Protein AF-A0AAN0JKE8-F1 (afdb_monomer)

Radius of gyration: 19.59 Å; Cα contacts (8 Å, |Δi|>4): 137; chains: 1; bounding box: 49×38×56 Å

Foldseek 3Di:
DDLVVLLVVLVVLLVVLLVQLLVLCVVPPDDLVVLLVLLCVVPVVCNVQSVPDPDRSSVSVSLSVPAASVRNVSSVSSCVVVVSVSSVVSVVVSVVSSVVSLVVCCVVQVLVDDPPPPPPDDDPVADEDEDEAQDDDDPNSVVNVVVSCVVRRVHHYHYHYDPPDD

Secondary structure (DSSP, 8-state):
--HHHHHHHHHHHHHHHHHHHHHHHHHSPPPHHHHHHHHHHH-GGGHHHHHT--SHHHHHHHHHHH--SS--HHHHHHHHHTT-HHHHHHHHHHHHHHHHHHHHHHHHTTTT------S-SS--S--EEEEEESS---HHHHHHHHHHHHHHHSSEEEEEE-----

Mean predicted aligned error: 8.76 Å

pLDDT: mean 85.1, std 14.51, range [35.19, 98.44]

Organism: Amphimedon queenslandica (NCBI:txid400682)

Solvent-accessible surface area (backbone atoms only — not comparable to full-atom values): 9942 Å² total; per-residue (Å²): 129,56,72,69,55,50,56,51,50,51,50,54,43,48,53,51,29,53,56,51,33,53,53,44,43,66,75,65,63,73,59,62,69,58,56,51,51,52,48,37,73,78,42,61,84,49,46,70,67,54,70,73,41,90,49,62,67,55,45,50,51,53,49,58,69,72,40,50,97,87,43,48,63,72,56,49,53,53,34,60,78,68,65,37,64,75,26,52,59,40,52,53,52,42,52,51,57,47,51,54,46,52,51,52,50,35,60,79,63,48,42,78,62,74,78,79,71,72,93,71,76,78,84,78,91,71,62,74,46,76,48,74,36,85,60,81,70,53,76,67,55,44,50,51,50,51,55,50,48,55,73,63,43,84,48,52,78,43,83,46,59,57,78,82,74,129

Sequence (166 aa):
MSISQEFSSIRASFGRMQYKVHKAILKKPPVIEDIKLLIISCNSNVKAKLAECNDISSVVHVIEGECSLTDIELLETVVEEFEVTEAERYIEQYKKELEESCHSLSVDLCLKEKFDAVNTSPSVKCETVSYIFDWRPDEKELKDIADILAKTSGKLVEIQFINTGN

Structure (mmCIF, N/CA/C/O backbone):
data_AF-A0AAN0JKE8-F1
#
_entry.id   AF-A0AAN0JKE8-F1
#
loop_
_atom_site.group_PDB
_atom_site.id
_atom_site.type_symbol
_atom_site.label_atom_id
_atom_site.label_alt_id
_atom_site.label_comp_id
_atom_site.label_asym_id
_atom_site.label_entity_id
_atom_site.label_seq_id
_atom_site.pdbx_PDB_ins_code
_atom_site.Cartn_x
_atom_site.Cartn_y
_atom_site.Cartn_z
_atom_site.occupancy
_atom_site.B_iso_or_equiv
_atom_site.auth_seq_id
_atom_site.auth_comp_id
_atom_site.auth_asym_id
_atom_site.auth_atom_id
_atom_site.pdbx_PDB_model_num
ATOM 1 N N . MET A 1 1 ? -9.572 -8.668 20.792 1.00 59.81 1 MET A N 1
ATOM 2 C CA . MET A 1 1 ? -8.124 -8.497 20.525 1.00 59.81 1 MET A CA 1
ATOM 3 C C . MET A 1 1 ? -7.753 -7.115 21.055 1.00 59.81 1 MET A C 1
ATOM 5 O O . MET A 1 1 ? -8.678 -6.338 21.235 1.00 59.81 1 MET A O 1
ATOM 9 N N . SER A 1 2 ? -6.506 -6.783 21.409 1.00 80.06 2 SER A N 1
ATOM 10 C CA . SER A 1 2 ? -6.234 -5.364 21.722 1.00 80.06 2 SER A CA 1
ATOM 11 C C . SER A 1 2 ? -6.254 -4.538 20.431 1.00 80.06 2 SER A C 1
ATOM 13 O O . SER A 1 2 ? -5.880 -5.045 19.373 1.00 80.06 2 SER A O 1
ATOM 15 N N . ILE A 1 3 ? -6.627 -3.259 20.511 1.00 76.00 3 ILE A N 1
ATOM 16 C CA . ILE A 1 3 ? -6.598 -2.344 19.358 1.00 76.00 3 ILE A CA 1
ATOM 17 C C . ILE A 1 3 ? -5.182 -2.283 18.741 1.00 76.00 3 ILE A C 1
ATOM 19 O O . ILE A 1 3 ? -5.026 -2.329 17.524 1.00 76.00 3 ILE A O 1
ATOM 23 N N . SER A 1 4 ? -4.126 -2.301 19.563 1.00 75.69 4 SER A N 1
ATOM 24 C CA . SER A 1 4 ? -2.728 -2.381 19.098 1.00 75.69 4 SER A CA 1
ATOM 25 C C . SER A 1 4 ? -2.419 -3.653 18.298 1.00 75.69 4 SER A C 1
ATOM 27 O O . SER A 1 4 ? -1.686 -3.616 17.306 1.00 75.69 4 SER A O 1
ATOM 29 N N . GLN A 1 5 ? -2.989 -4.793 18.699 1.00 82.50 5 GLN A N 1
ATOM 30 C CA . GLN A 1 5 ? -2.849 -6.055 17.975 1.00 82.50 5 GLN A CA 1
ATOM 31 C C . GLN A 1 5 ? -3.610 -6.025 16.643 1.00 82.50 5 GLN A C 1
ATOM 33 O O . GLN A 1 5 ? -3.108 -6.576 15.665 1.00 82.50 5 GLN A O 1
ATOM 38 N N . GLU A 1 6 ? -4.766 -5.357 16.573 1.00 83.62 6 GLU A N 1
ATOM 39 C CA . GLU A 1 6 ? -5.489 -5.130 15.313 1.00 83.62 6 GLU A CA 1
ATOM 40 C C . GLU A 1 6 ? -4.659 -4.311 14.326 1.00 83.62 6 GLU A C 1
ATOM 42 O O . GLU A 1 6 ? -4.430 -4.771 13.205 1.00 83.62 6 GLU A O 1
ATOM 47 N N . PHE A 1 7 ? -4.102 -3.175 14.759 1.00 82.56 7 PHE A N 1
ATOM 48 C CA . PHE A 1 7 ? -3.214 -2.357 13.923 1.00 82.56 7 PHE A CA 1
ATOM 49 C C . PHE A 1 7 ? -1.970 -3.123 13.452 1.00 82.56 7 PHE A C 1
ATOM 51 O O . PHE A 1 7 ? -1.584 -3.050 12.282 1.00 82.56 7 PHE A O 1
ATOM 58 N N . SER A 1 8 ? -1.359 -3.913 14.335 1.00 87.31 8 SER A N 1
ATOM 59 C CA . SER A 1 8 ? -0.216 -4.758 13.972 1.00 87.31 8 SER A CA 1
ATOM 60 C C . SER A 1 8 ? -0.595 -5.827 12.941 1.00 87.31 8 SER A C 1
ATOM 62 O O . SER A 1 8 ? 0.156 -6.082 11.996 1.00 87.31 8 SER A O 1
ATOM 64 N N . SER A 1 9 ? -1.772 -6.441 13.098 1.00 90.56 9 SER A N 1
ATOM 65 C CA . SER A 1 9 ? -2.282 -7.472 12.192 1.00 90.56 9 SER A CA 1
ATOM 66 C C . SER A 1 9 ? -2.539 -6.917 10.791 1.00 90.56 9 SER A C 1
ATOM 68 O O . SER A 1 9 ? -2.049 -7.487 9.808 1.00 90.56 9 SER A O 1
ATOM 70 N N . ILE A 1 10 ? -3.232 -5.776 10.689 1.00 91.94 10 ILE A N 1
ATOM 71 C CA . ILE A 1 10 ? -3.536 -5.167 9.390 1.00 91.94 10 ILE A CA 1
ATOM 72 C C . ILE A 1 10 ? -2.268 -4.686 8.683 1.00 91.94 10 ILE A C 1
ATOM 74 O O . ILE A 1 10 ? -2.110 -4.908 7.483 1.00 91.94 10 ILE A O 1
ATOM 78 N N . ARG A 1 11 ? -1.291 -4.147 9.423 1.00 91.12 11 ARG A N 1
ATOM 79 C CA . ARG A 1 11 ? 0.003 -3.752 8.851 1.00 91.12 11 ARG A CA 1
ATOM 80 C C . ARG A 1 11 ? 0.798 -4.938 8.327 1.00 91.12 11 ARG A C 1
ATOM 82 O O . ARG A 1 11 ? 1.383 -4.869 7.246 1.00 91.12 11 ARG A O 1
ATOM 89 N N . ALA A 1 12 ? 0.783 -6.054 9.052 1.00 95.00 12 ALA A N 1
ATOM 90 C CA . ALA A 1 12 ? 1.384 -7.289 8.572 1.00 95.00 12 ALA A CA 1
ATOM 91 C C . ALA A 1 12 ? 0.668 -7.818 7.317 1.00 95.00 12 ALA A C 1
ATOM 93 O O . ALA A 1 12 ? 1.324 -8.365 6.430 1.00 95.00 12 ALA A O 1
ATOM 94 N N . SER A 1 13 ? -0.656 -7.655 7.219 1.00 96.50 13 SER A N 1
ATOM 95 C CA . SER A 1 13 ? -1.412 -7.995 6.010 1.00 96.50 13 SER A CA 1
ATOM 96 C C . SER A 1 13 ? -1.027 -7.122 4.819 1.00 96.50 13 SER A C 1
ATOM 98 O O . SER A 1 13 ? -0.691 -7.654 3.760 1.00 96.50 13 SER A O 1
ATOM 100 N N . PHE A 1 14 ? -0.953 -5.806 5.016 1.00 96.62 14 PHE A N 1
ATOM 101 C CA . PHE A 1 14 ? -0.532 -4.861 3.988 1.00 96.62 14 PHE A CA 1
ATOM 102 C C . PHE A 1 14 ? 0.862 -5.188 3.443 1.00 96.62 14 PHE A C 1
ATOM 104 O O . PHE A 1 14 ? 1.035 -5.356 2.237 1.00 96.62 14 PHE A O 1
ATOM 111 N N . GLY A 1 15 ? 1.840 -5.411 4.328 1.00 97.12 15 GLY A N 1
ATOM 112 C CA . GLY A 1 15 ? 3.188 -5.810 3.915 1.00 97.12 15 GLY A CA 1
ATOM 113 C C . GLY A 1 15 ? 3.220 -7.152 3.170 1.00 97.12 15 GLY A C 1
ATOM 114 O O . GLY A 1 15 ? 3.963 -7.311 2.199 1.00 97.12 15 GLY A O 1
ATOM 115 N N . ARG A 1 16 ? 2.382 -8.126 3.566 1.00 98.12 16 ARG A N 1
ATOM 116 C CA . ARG A 1 16 ? 2.232 -9.395 2.828 1.00 98.12 16 ARG A CA 1
ATOM 117 C C . ARG A 1 16 ? 1.640 -9.180 1.439 1.00 98.12 16 ARG A C 1
ATOM 119 O O . ARG A 1 16 ? 2.076 -9.854 0.507 1.00 98.12 16 ARG A O 1
ATOM 126 N N . MET A 1 17 ? 0.649 -8.302 1.311 1.00 98.44 17 MET A N 1
ATOM 127 C CA . MET A 1 17 ? 0.042 -7.953 0.030 1.00 98.44 17 MET A CA 1
ATOM 128 C C . MET A 1 17 ? 1.085 -7.320 -0.890 1.00 98.44 17 MET A C 1
ATOM 130 O O . MET A 1 17 ? 1.339 -7.884 -1.954 1.00 98.44 17 MET A O 1
ATOM 134 N N . GLN A 1 18 ? 1.778 -6.268 -0.439 1.00 98.00 18 GLN A N 1
ATOM 135 C CA . GLN A 1 18 ? 2.822 -5.591 -1.219 1.00 98.00 18 GLN A CA 1
ATOM 136 C C . GLN A 1 18 ? 3.886 -6.580 -1.706 1.00 98.00 18 GLN A C 1
ATOM 138 O O . GLN A 1 18 ? 4.134 -6.689 -2.903 1.00 98.00 18 GLN A O 1
ATOM 143 N N . TYR A 1 19 ? 4.422 -7.411 -0.807 1.00 98.06 19 TYR A N 1
ATOM 144 C CA . TYR A 1 19 ? 5.416 -8.428 -1.161 1.00 98.06 19 TYR A CA 1
ATOM 145 C C . TYR A 1 19 ? 4.942 -9.393 -2.259 1.00 98.06 19 TYR A C 1
ATOM 147 O O . TYR A 1 19 ? 5.697 -9.742 -3.173 1.00 98.06 19 TYR A O 1
ATOM 155 N N . LYS A 1 20 ? 3.698 -9.872 -2.161 1.00 98.25 20 LYS A N 1
ATOM 156 C CA . LYS A 1 20 ? 3.144 -10.827 -3.126 1.00 98.25 20 LYS A CA 1
ATOM 157 C C . LYS A 1 20 ? 2.852 -10.165 -4.473 1.00 98.25 20 LYS A C 1
ATOM 159 O O . LYS A 1 20 ? 3.156 -10.770 -5.499 1.00 98.25 20 LYS A O 1
ATOM 164 N N . VAL A 1 21 ? 2.321 -8.941 -4.471 1.00 98.25 21 VAL A N 1
ATOM 165 C CA . VAL A 1 21 ? 2.087 -8.141 -5.684 1.00 98.25 21 VAL A CA 1
ATOM 166 C C . VAL A 1 21 ? 3.408 -7.826 -6.380 1.00 98.25 21 VAL A C 1
ATOM 168 O O . VAL A 1 21 ? 3.547 -8.112 -7.566 1.00 98.25 21 VAL A O 1
ATOM 171 N N . HIS A 1 22 ? 4.417 -7.364 -5.640 1.00 98.12 22 HIS A N 1
ATOM 172 C CA . HIS A 1 22 ? 5.763 -7.118 -6.157 1.00 98.12 22 HIS A CA 1
ATOM 173 C C . HIS A 1 22 ? 6.308 -8.353 -6.875 1.00 98.12 22 HIS A C 1
ATOM 175 O O . HIS A 1 22 ? 6.740 -8.291 -8.027 1.00 98.12 22 HIS A O 1
ATOM 181 N N . LYS A 1 23 ? 6.233 -9.519 -6.223 1.00 98.06 23 LYS A N 1
ATOM 182 C CA . LYS A 1 23 ? 6.654 -10.780 -6.838 1.00 98.06 23 LYS A CA 1
ATOM 183 C C . LYS A 1 23 ? 5.850 -11.139 -8.082 1.00 98.06 23 LYS A C 1
ATOM 185 O O . LYS A 1 23 ? 6.437 -11.686 -9.010 1.00 98.06 23 LYS A O 1
ATOM 190 N N . ALA A 1 24 ? 4.546 -10.884 -8.103 1.00 97.94 24 ALA A N 1
ATOM 191 C CA . ALA A 1 24 ? 3.704 -11.157 -9.263 1.00 97.94 24 ALA A CA 1
ATOM 192 C C . ALA A 1 24 ? 4.092 -10.277 -10.462 1.00 97.94 24 ALA A C 1
ATOM 194 O O . ALA A 1 24 ? 4.285 -10.810 -11.554 1.00 97.94 24 ALA A O 1
ATOM 195 N N . ILE A 1 25 ? 4.324 -8.977 -10.245 1.00 97.69 25 ILE A N 1
ATOM 196 C CA . ILE A 1 25 ? 4.798 -8.047 -11.283 1.00 97.69 25 ILE A CA 1
ATOM 197 C C . ILE A 1 25 ? 6.141 -8.523 -11.853 1.00 97.69 25 ILE A C 1
ATOM 199 O O . ILE A 1 25 ? 6.312 -8.606 -13.065 1.00 97.69 25 ILE A O 1
ATOM 203 N N . LEU A 1 26 ? 7.087 -8.928 -10.998 1.00 97.06 26 LEU A N 1
ATOM 204 C CA . LEU A 1 26 ? 8.406 -9.390 -11.453 1.00 97.06 26 LEU A CA 1
ATOM 205 C C . LEU A 1 26 ? 8.388 -10.718 -12.230 1.00 97.06 26 LEU A C 1
ATOM 207 O O . LEU A 1 26 ? 9.360 -11.015 -12.923 1.00 97.06 26 LEU A O 1
ATOM 211 N N . LYS A 1 27 ? 7.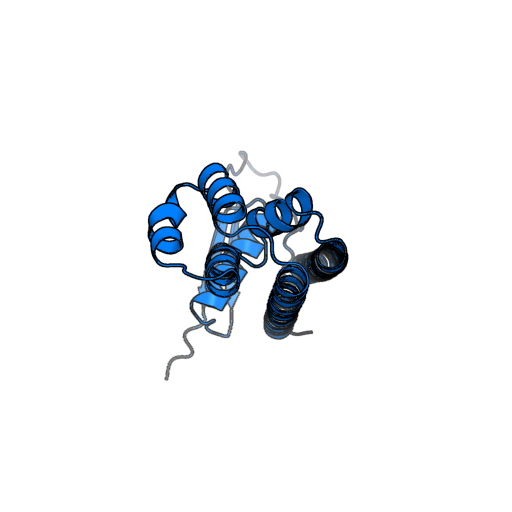324 -11.530 -12.143 1.00 96.44 27 LYS A N 1
ATOM 212 C CA . LYS A 1 27 ? 7.204 -12.762 -12.951 1.00 96.44 27 LYS A CA 1
ATOM 213 C C . LYS A 1 27 ? 6.959 -12.462 -14.429 1.00 96.44 27 LYS A C 1
ATOM 215 O O . LYS A 1 27 ? 7.426 -13.213 -15.282 1.00 96.44 27 LYS A O 1
ATOM 220 N N . LYS A 1 28 ? 6.217 -11.393 -14.722 1.00 92.75 28 LYS A N 1
ATOM 221 C CA . LYS A 1 28 ? 5.927 -10.912 -16.077 1.00 92.75 28 LYS A CA 1
ATOM 222 C C . LYS A 1 28 ? 6.086 -9.387 -16.075 1.00 92.75 28 LYS A C 1
ATOM 224 O O . LYS A 1 28 ? 5.085 -8.675 -16.042 1.00 92.75 28 LYS A O 1
ATOM 229 N N . PRO A 1 29 ? 7.336 -8.893 -16.040 1.00 94.62 29 PRO A N 1
ATOM 230 C CA . PRO A 1 29 ? 7.592 -7.474 -15.878 1.00 94.62 29 PRO A CA 1
ATOM 231 C C . PRO A 1 29 ? 7.071 -6.693 -17.091 1.00 94.62 29 PRO A C 1
ATOM 233 O O . PRO A 1 29 ? 7.332 -7.108 -18.226 1.00 94.62 29 PRO A O 1
ATOM 236 N N . PRO A 1 30 ? 6.371 -5.567 -16.879 1.00 95.69 30 PRO A N 1
ATOM 237 C CA . PRO A 1 30 ? 6.059 -4.646 -17.960 1.00 95.69 30 PRO A CA 1
ATOM 238 C C . PRO A 1 30 ? 7.332 -3.960 -18.470 1.00 95.69 30 PRO A C 1
ATOM 240 O O . PRO A 1 30 ? 8.406 -4.059 -17.869 1.00 95.69 30 PRO A O 1
ATOM 243 N N . VAL A 1 31 ? 7.213 -3.239 -19.584 1.00 97.06 31 VAL A N 1
ATOM 244 C CA . VAL A 1 31 ? 8.282 -2.352 -20.057 1.00 97.06 31 VAL A CA 1
ATOM 245 C C . VAL A 1 31 ? 8.451 -1.217 -19.047 1.00 97.06 31 VAL A C 1
ATOM 247 O O . VAL A 1 31 ? 7.469 -0.608 -18.621 1.00 97.06 31 VAL A O 1
ATOM 250 N N . ILE A 1 32 ? 9.694 -0.943 -18.640 1.00 97.31 32 ILE A N 1
ATOM 251 C CA . ILE A 1 32 ? 9.986 0.009 -17.560 1.00 97.31 32 ILE A CA 1
ATOM 252 C C . ILE A 1 32 ? 9.538 1.435 -17.905 1.00 97.31 32 ILE A C 1
ATOM 254 O O . ILE A 1 32 ? 9.031 2.147 -17.040 1.00 97.31 32 ILE A O 1
ATOM 258 N N . GLU A 1 33 ? 9.672 1.850 -19.161 1.00 97.44 33 GLU A N 1
ATOM 259 C CA . GLU A 1 33 ? 9.196 3.148 -19.634 1.00 97.44 33 GLU A CA 1
ATOM 260 C C . GLU A 1 33 ? 7.667 3.261 -19.577 1.00 97.44 33 GLU A C 1
ATOM 262 O O . GLU A 1 33 ? 7.164 4.306 -19.162 1.00 97.44 33 GLU A O 1
ATOM 267 N N . ASP A 1 34 ? 6.938 2.194 -19.914 1.00 97.94 34 ASP A N 1
ATOM 268 C CA . ASP A 1 34 ? 5.471 2.193 -19.941 1.00 97.94 34 ASP A CA 1
ATOM 269 C C . ASP A 1 34 ? 4.893 2.310 -18.526 1.00 97.94 34 ASP A C 1
ATOM 271 O O . ASP A 1 34 ? 4.036 3.155 -18.264 1.00 97.94 34 ASP A O 1
ATOM 275 N N . ILE A 1 35 ? 5.415 1.532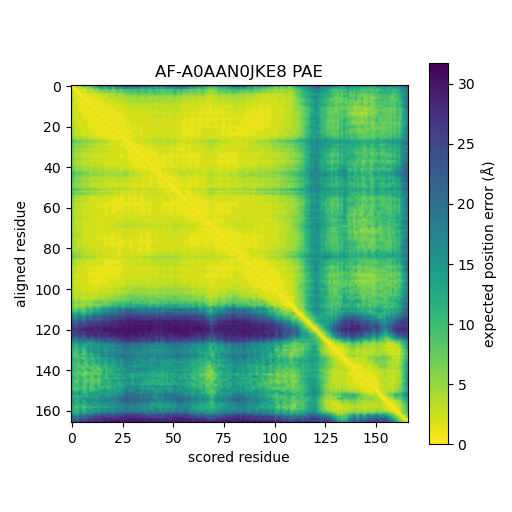 -17.570 1.00 97.81 35 ILE A N 1
ATOM 276 C CA . ILE A 1 35 ? 4.984 1.634 -16.167 1.00 97.81 35 ILE A CA 1
ATOM 277 C C . ILE A 1 35 ? 5.337 2.999 -15.570 1.00 97.81 35 ILE A C 1
ATOM 279 O O . ILE A 1 35 ? 4.517 3.595 -14.874 1.00 97.81 35 ILE A O 1
ATOM 283 N N . LYS A 1 36 ? 6.517 3.556 -15.880 1.00 98.00 36 LYS A N 1
ATOM 284 C CA . LYS A 1 36 ? 6.874 4.917 -15.451 1.00 98.00 36 LYS A CA 1
ATOM 285 C C . LYS A 1 36 ? 5.913 5.954 -16.028 1.00 98.00 36 LYS A C 1
ATOM 287 O O . LYS A 1 36 ? 5.516 6.868 -15.307 1.00 98.00 36 LYS A O 1
ATOM 292 N N . LEU A 1 37 ? 5.549 5.827 -17.304 1.00 97.81 37 LEU A N 1
ATOM 293 C CA . LEU A 1 37 ? 4.620 6.735 -17.971 1.00 97.81 37 LEU A CA 1
ATOM 294 C C . LEU A 1 37 ? 3.233 6.700 -17.318 1.00 97.81 37 LEU A C 1
ATOM 296 O O . LEU A 1 37 ? 2.673 7.764 -17.042 1.00 97.81 37 LEU A O 1
ATOM 300 N N . LEU A 1 38 ? 2.717 5.504 -17.019 1.00 97.88 38 LEU A N 1
ATOM 301 C CA . LEU A 1 38 ? 1.451 5.331 -16.306 1.00 97.88 38 LEU A CA 1
ATOM 302 C C . LEU A 1 38 ? 1.505 6.004 -14.930 1.00 97.88 38 LEU A C 1
ATOM 304 O O . LEU A 1 38 ? 0.692 6.879 -14.640 1.00 97.88 38 LEU A O 1
ATOM 308 N N . ILE A 1 39 ? 2.517 5.681 -14.117 1.00 96.69 39 ILE A N 1
ATOM 309 C CA . ILE A 1 39 ? 2.643 6.227 -12.760 1.00 96.69 39 ILE A CA 1
ATOM 310 C C . ILE A 1 39 ? 2.732 7.759 -12.781 1.00 96.69 39 ILE A C 1
ATOM 312 O O . ILE A 1 39 ? 2.078 8.418 -11.977 1.00 96.69 39 ILE A O 1
ATOM 316 N N . ILE A 1 40 ? 3.517 8.346 -13.692 1.00 96.88 40 ILE A N 1
ATOM 317 C CA . ILE A 1 40 ? 3.643 9.809 -13.808 1.00 96.88 40 ILE A CA 1
ATOM 318 C C . ILE A 1 40 ? 2.309 10.452 -14.206 1.00 96.88 40 ILE A C 1
ATOM 320 O O . ILE A 1 40 ? 2.028 11.571 -13.772 1.00 96.88 40 ILE A O 1
ATOM 324 N N . SER A 1 41 ? 1.501 9.761 -15.012 1.00 95.88 41 SER A N 1
ATOM 325 C CA . SER A 1 41 ? 0.173 10.227 -15.420 1.00 95.88 41 SER A CA 1
ATOM 326 C C . SER A 1 41 ? -0.820 10.214 -14.253 1.00 95.88 41 SER A C 1
ATOM 328 O O . SER A 1 41 ? -1.639 11.123 -14.152 1.00 95.88 41 SER A O 1
ATOM 330 N N . CYS A 1 42 ? -0.708 9.241 -13.343 1.00 92.56 42 CYS A N 1
ATOM 331 C CA . CYS A 1 42 ? -1.517 9.165 -12.122 1.00 92.56 42 CYS A CA 1
ATOM 332 C C . CYS A 1 42 ? -1.036 10.139 -11.033 1.00 92.56 42 CYS A C 1
ATOM 334 O O . CYS A 1 42 ? -1.841 10.781 -10.363 1.00 92.56 42 CYS A O 1
ATOM 336 N N . ASN A 1 43 ? 0.280 10.255 -10.840 1.00 90.62 43 ASN A N 1
ATOM 337 C CA . ASN A 1 43 ? 0.892 11.067 -9.792 1.00 90.62 43 ASN A CA 1
ATOM 338 C C . ASN A 1 43 ? 2.219 11.671 -10.274 1.00 90.62 43 ASN A C 1
ATOM 340 O O . ASN A 1 43 ? 3.297 11.084 -10.153 1.00 90.62 43 ASN A O 1
ATOM 344 N N . SER A 1 44 ? 2.168 12.909 -10.765 1.00 92.44 44 SER A N 1
ATOM 345 C CA . SER A 1 44 ? 3.352 13.594 -11.290 1.00 92.44 44 SER A CA 1
ATOM 346 C C . SER A 1 44 ? 4.426 13.895 -10.235 1.00 92.44 44 SER A C 1
ATOM 348 O O . SER A 1 44 ? 5.575 14.155 -10.600 1.00 92.44 44 SER A O 1
ATOM 350 N N . ASN A 1 45 ? 4.095 13.853 -8.938 1.00 92.38 45 ASN A N 1
ATOM 351 C CA . ASN A 1 45 ? 5.030 14.196 -7.859 1.00 92.38 45 ASN A CA 1
ATOM 352 C C . ASN A 1 45 ? 6.155 13.164 -7.710 1.00 92.38 45 ASN A C 1
ATOM 354 O O . ASN A 1 45 ? 7.245 13.493 -7.240 1.00 92.38 45 ASN A O 1
ATOM 358 N N . VAL A 1 46 ? 5.934 11.929 -8.165 1.00 94.00 46 VAL A N 1
ATOM 359 C CA . VAL A 1 46 ? 6.931 10.852 -8.084 1.00 94.00 46 VAL A CA 1
ATOM 360 C C . VAL A 1 46 ? 7.929 10.854 -9.237 1.00 94.00 46 VAL A C 1
ATOM 362 O O . VAL A 1 46 ? 8.863 10.054 -9.245 1.00 94.00 46 VAL A O 1
ATOM 365 N N . LYS A 1 47 ? 7.779 11.764 -10.207 1.00 95.94 47 LYS A N 1
ATOM 366 C CA . LYS A 1 47 ? 8.616 11.818 -11.413 1.00 95.94 47 LYS A CA 1
ATOM 367 C C . LYS A 1 47 ? 10.114 11.850 -11.099 1.00 95.94 47 LYS A C 1
ATOM 369 O O . LYS A 1 47 ? 10.883 11.170 -11.769 1.00 95.94 47 LYS A O 1
ATOM 374 N N . ALA A 1 48 ? 10.522 12.612 -10.082 1.00 95.81 48 ALA A N 1
ATOM 375 C CA . ALA A 1 48 ? 11.921 12.675 -9.659 1.00 95.81 48 ALA A CA 1
ATOM 376 C C . ALA A 1 48 ? 12.417 11.324 -9.113 1.00 95.81 48 ALA A C 1
ATOM 378 O O . ALA A 1 48 ? 13.480 10.869 -9.519 1.00 95.81 48 ALA A O 1
ATOM 379 N N . LYS A 1 49 ? 11.614 10.644 -8.279 1.00 95.75 49 LYS A N 1
ATOM 380 C CA . LYS A 1 49 ? 11.936 9.310 -7.741 1.00 95.75 49 LYS A CA 1
ATOM 381 C C . LYS A 1 49 ? 12.077 8.276 -8.865 1.00 95.75 49 LYS A C 1
ATOM 383 O O . LYS A 1 49 ? 13.018 7.494 -8.878 1.00 95.75 49 LYS A O 1
ATOM 388 N N . LEU A 1 50 ? 11.176 8.312 -9.851 1.00 96.94 50 LEU A N 1
ATOM 389 C CA . LEU A 1 50 ? 11.181 7.387 -10.991 1.00 96.94 50 LEU A CA 1
ATOM 390 C C . LEU A 1 50 ? 12.333 7.613 -11.976 1.00 96.94 50 LEU A C 1
ATOM 392 O O . LEU A 1 50 ? 12.703 6.688 -12.707 1.00 96.94 50 LEU A O 1
ATOM 396 N N . ALA A 1 51 ? 12.892 8.824 -12.032 1.00 95.25 51 ALA A N 1
ATOM 397 C CA . ALA A 1 51 ? 14.032 9.124 -12.893 1.00 95.25 51 ALA A CA 1
ATOM 398 C C . ALA A 1 51 ? 15.281 8.322 -12.487 1.00 95.25 51 ALA A C 1
ATOM 400 O O . ALA A 1 51 ? 16.081 7.974 -13.350 1.00 95.25 51 ALA A O 1
ATOM 401 N N . GLU A 1 52 ? 15.409 7.985 -11.201 1.00 93.88 52 GLU A N 1
ATOM 402 C CA . GLU A 1 52 ? 16.537 7.229 -10.645 1.00 93.88 52 GLU A CA 1
ATOM 403 C C . GLU A 1 52 ? 16.360 5.702 -10.754 1.00 93.88 52 GLU A C 1
ATOM 405 O O . GLU A 1 52 ? 17.319 4.951 -10.569 1.00 93.88 52 GLU A O 1
ATOM 410 N N . CYS A 1 53 ? 15.154 5.218 -11.075 1.00 97.25 53 CYS A N 1
ATOM 411 C CA . CYS A 1 53 ? 14.875 3.787 -11.187 1.00 97.25 53 CYS A CA 1
ATOM 412 C C . CYS A 1 53 ? 15.457 3.204 -12.482 1.00 97.25 53 CYS A C 1
ATOM 414 O O . CYS A 1 53 ? 15.140 3.680 -13.572 1.00 97.25 53 CYS A O 1
ATOM 416 N N . ASN A 1 54 ? 16.238 2.129 -12.382 1.00 96.00 54 ASN A N 1
ATOM 417 C CA . ASN A 1 54 ? 16.850 1.460 -13.542 1.00 96.00 54 ASN A CA 1
ATOM 418 C C . ASN A 1 54 ? 16.258 0.070 -13.820 1.00 96.00 54 ASN A C 1
ATOM 420 O O . ASN A 1 54 ? 16.618 -0.572 -14.802 1.00 96.00 54 ASN A O 1
ATOM 424 N N . ASP A 1 55 ? 15.350 -0.394 -12.966 1.00 97.44 55 ASP A N 1
ATOM 425 C CA . ASP A 1 55 ? 14.707 -1.699 -13.071 1.00 97.44 55 ASP A CA 1
ATOM 426 C C . ASP A 1 55 ? 13.259 -1.638 -12.558 1.00 97.44 55 ASP A C 1
ATOM 428 O O . ASP A 1 55 ? 12.838 -0.674 -11.916 1.00 97.44 55 ASP A O 1
ATOM 432 N N . ILE A 1 56 ? 12.473 -2.674 -12.851 1.00 97.62 56 ILE A N 1
ATOM 433 C CA . ILE A 1 56 ? 11.070 -2.747 -12.421 1.00 97.62 56 ILE A CA 1
ATOM 434 C C . ILE A 1 56 ? 10.945 -2.824 -10.899 1.00 97.62 56 ILE A C 1
ATOM 436 O O . ILE A 1 56 ? 10.010 -2.259 -10.345 1.00 97.62 56 ILE A O 1
ATOM 440 N N . SER A 1 57 ? 11.882 -3.474 -10.207 1.00 97.56 57 SER A N 1
ATOM 441 C CA . SER A 1 57 ? 11.812 -3.625 -8.749 1.00 97.56 57 SER A CA 1
ATOM 442 C C . SER A 1 57 ? 11.887 -2.267 -8.041 1.00 97.56 57 SER A C 1
ATOM 444 O O . SER A 1 57 ? 11.069 -1.973 -7.172 1.00 97.56 57 SER A O 1
ATOM 446 N N . SER A 1 58 ? 12.796 -1.393 -8.476 1.00 98.00 58 SER A N 1
ATOM 447 C CA . SER A 1 58 ? 12.921 -0.017 -7.990 1.00 98.00 58 SER A CA 1
ATOM 448 C C . SER A 1 58 ? 11.698 0.837 -8.329 1.00 98.00 58 SER A C 1
ATOM 450 O O . SER A 1 58 ? 11.266 1.615 -7.482 1.00 98.00 58 SER A O 1
ATOM 452 N N . VAL A 1 59 ? 11.079 0.654 -9.502 1.00 98.12 59 VAL A N 1
ATOM 453 C CA . VAL A 1 59 ? 9.799 1.311 -9.832 1.00 98.12 59 VAL A CA 1
ATOM 454 C C . VAL A 1 59 ? 8.673 0.845 -8.901 1.00 98.12 59 VAL A C 1
ATOM 456 O O . VAL A 1 59 ? 7.939 1.677 -8.368 1.00 98.12 59 VAL A O 1
ATOM 459 N N . VAL A 1 60 ? 8.550 -0.463 -8.656 1.00 97.44 60 VAL A N 1
ATOM 460 C CA . VAL A 1 60 ? 7.534 -1.019 -7.747 1.00 97.44 60 VAL A CA 1
ATOM 461 C C . VAL A 1 60 ? 7.738 -0.512 -6.319 1.00 97.44 60 VAL A C 1
ATOM 463 O O . VAL A 1 60 ? 6.766 -0.144 -5.669 1.00 97.44 60 VAL A O 1
ATOM 466 N N . HIS A 1 61 ? 8.980 -0.376 -5.851 1.00 97.44 61 HIS A N 1
ATOM 467 C CA . HIS A 1 61 ? 9.259 0.233 -4.547 1.00 97.44 61 HIS A CA 1
ATOM 468 C C . HIS A 1 61 ? 8.823 1.700 -4.446 1.00 97.44 61 HIS A C 1
ATOM 470 O O . HIS A 1 61 ? 8.392 2.132 -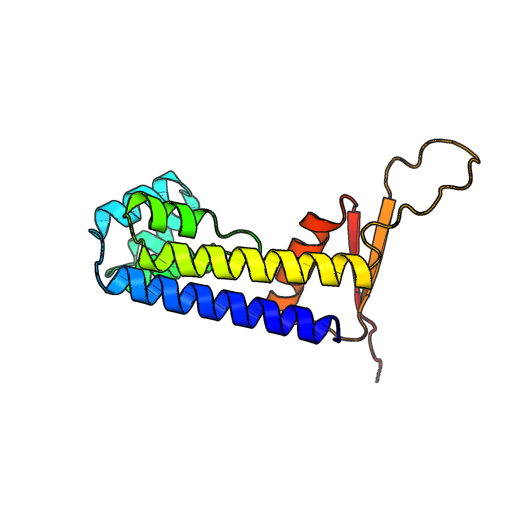3.376 1.00 97.44 61 HIS A O 1
ATOM 476 N N . VAL A 1 62 ? 8.896 2.473 -5.537 1.00 97.38 62 VAL A N 1
ATOM 477 C CA . VAL A 1 62 ? 8.332 3.831 -5.554 1.00 97.38 62 VAL A CA 1
ATOM 478 C C . VAL A 1 62 ? 6.815 3.774 -5.378 1.00 97.38 62 VAL A C 1
ATOM 480 O O . VAL A 1 62 ? 6.298 4.497 -4.535 1.00 97.38 62 VAL A O 1
ATOM 483 N N . ILE A 1 63 ? 6.117 2.891 -6.102 1.00 95.88 63 ILE A N 1
ATOM 484 C CA . ILE A 1 63 ? 4.661 2.706 -5.965 1.00 95.88 63 ILE A CA 1
ATOM 485 C C . ILE A 1 63 ? 4.291 2.323 -4.525 1.00 95.88 63 ILE A C 1
ATOM 487 O O . ILE A 1 63 ? 3.419 2.944 -3.921 1.00 95.88 63 ILE A O 1
ATOM 491 N N . GLU A 1 64 ? 4.976 1.328 -3.956 1.00 95.38 64 GLU A N 1
ATOM 492 C CA . GLU A 1 64 ? 4.757 0.857 -2.584 1.00 95.38 64 GLU A CA 1
ATOM 493 C C . GLU A 1 64 ? 4.927 1.977 -1.551 1.00 95.38 64 GLU A C 1
ATOM 495 O O . GLU A 1 64 ? 4.190 2.015 -0.567 1.00 95.38 64 GLU A O 1
ATOM 500 N N . GLY A 1 65 ? 5.879 2.888 -1.778 1.00 93.81 65 GLY A N 1
ATOM 501 C CA . GLY A 1 65 ? 6.138 4.033 -0.908 1.00 93.81 65 GLY A CA 1
ATOM 502 C C . GLY A 1 65 ? 5.091 5.147 -0.988 1.00 93.81 65 GLY A C 1
ATOM 503 O O . GLY A 1 65 ? 5.008 5.952 -0.061 1.00 93.81 65 GLY A O 1
ATOM 504 N N . GLU A 1 66 ? 4.300 5.201 -2.061 1.00 92.50 66 GLU A N 1
ATOM 505 C CA . GLU A 1 66 ? 3.158 6.118 -2.176 1.00 92.50 66 GLU A CA 1
ATOM 506 C C . GLU A 1 66 ? 1.867 5.528 -1.599 1.00 92.50 66 GLU A C 1
ATOM 508 O O . GLU A 1 66 ? 0.925 6.269 -1.333 1.00 92.50 66 GLU A O 1
ATOM 513 N N . CYS A 1 67 ? 1.818 4.212 -1.380 1.00 92.88 67 CYS A N 1
ATOM 514 C CA . CYS A 1 67 ? 0.656 3.552 -0.799 1.00 92.88 67 CYS A CA 1
ATOM 515 C C . CYS A 1 67 ? 0.609 3.722 0.731 1.00 92.88 67 CYS A C 1
ATOM 517 O O . CYS A 1 67 ? 1.633 3.801 1.414 1.00 92.88 67 CYS A O 1
ATOM 519 N N . SER A 1 68 ? -0.599 3.694 1.287 1.00 90.31 68 SER A N 1
ATOM 520 C CA . SER A 1 68 ? -0.878 3.559 2.719 1.00 90.31 68 SER A CA 1
ATOM 521 C C . SER A 1 68 ? -1.770 2.342 2.969 1.00 90.31 68 SER A C 1
ATOM 523 O O . SER A 1 68 ? -2.223 1.687 2.029 1.00 90.31 68 SER A O 1
ATOM 525 N N . LEU A 1 69 ? -2.076 2.043 4.236 1.00 89.81 69 LEU A N 1
ATOM 526 C CA . LEU A 1 69 ? -3.026 0.971 4.549 1.00 89.81 69 LEU A CA 1
ATOM 527 C C . LEU A 1 69 ? -4.368 1.165 3.834 1.00 89.81 69 LEU A C 1
ATOM 529 O O . LEU A 1 69 ? -4.996 0.199 3.411 1.00 89.81 69 LEU A O 1
ATOM 533 N N . THR A 1 70 ? -4.832 2.404 3.718 1.00 86.31 70 THR A N 1
ATOM 534 C CA . THR A 1 70 ? -6.174 2.677 3.198 1.00 86.31 70 THR A CA 1
ATOM 535 C C . THR A 1 70 ? -6.177 3.212 1.776 1.00 86.31 70 THR A C 1
ATOM 537 O O . THR A 1 70 ? -7.256 3.352 1.200 1.00 86.31 70 THR A O 1
ATOM 540 N N . ASP A 1 71 ? -5.013 3.544 1.231 1.00 90.00 71 ASP A N 1
ATOM 541 C CA . ASP A 1 71 ? -4.851 4.090 -0.106 1.00 90.00 71 ASP A CA 1
ATOM 542 C C . ASP A 1 71 ? -3.815 3.267 -0.867 1.00 90.00 71 ASP A C 1
ATOM 544 O O . ASP A 1 71 ? -2.613 3.346 -0.617 1.00 90.00 71 ASP A O 1
ATOM 548 N N . ILE A 1 72 ? -4.312 2.430 -1.769 1.00 96.00 72 ILE A N 1
ATOM 549 C CA . ILE A 1 72 ? -3.503 1.559 -2.620 1.00 96.00 72 ILE A CA 1
ATOM 550 C C . ILE A 1 72 ? -3.796 1.797 -4.101 1.00 96.00 72 ILE A C 1
ATOM 552 O O . ILE A 1 72 ? -3.365 1.006 -4.933 1.00 96.00 72 ILE A O 1
ATOM 556 N N . GLU A 1 73 ? -4.512 2.873 -4.440 1.00 94.38 73 GLU A N 1
ATOM 557 C CA . GLU A 1 73 ? -5.103 3.101 -5.767 1.00 94.38 73 GLU A CA 1
ATOM 558 C C . GLU A 1 73 ? -4.056 3.081 -6.888 1.00 94.38 73 GLU A C 1
ATOM 560 O O . GLU A 1 73 ? -4.277 2.502 -7.954 1.00 94.38 73 GLU A O 1
ATOM 565 N N . LEU A 1 74 ? -2.868 3.637 -6.626 1.00 95.31 74 LEU A N 1
ATOM 566 C CA . LEU A 1 74 ? -1.763 3.610 -7.582 1.00 95.31 74 LEU A CA 1
ATOM 567 C C . LEU A 1 74 ? -1.289 2.178 -7.881 1.00 95.31 74 LEU A C 1
ATOM 569 O O . LEU A 1 74 ? -0.991 1.855 -9.029 1.00 95.31 74 LEU A O 1
ATOM 573 N N . LEU A 1 75 ? -1.224 1.318 -6.859 1.00 96.88 75 LEU A N 1
ATOM 574 C CA . LEU A 1 75 ? -0.856 -0.088 -7.023 1.00 96.88 75 LEU A CA 1
ATOM 575 C C . LEU A 1 75 ? -1.937 -0.857 -7.790 1.00 96.88 75 LEU A C 1
ATOM 577 O O . LEU A 1 75 ? -1.599 -1.678 -8.637 1.00 96.88 75 LEU A O 1
ATOM 581 N N . GLU A 1 76 ? -3.215 -0.572 -7.526 1.00 97.50 76 GLU A N 1
ATOM 582 C CA . GLU A 1 76 ? -4.339 -1.184 -8.249 1.00 97.50 76 GLU A CA 1
ATOM 583 C C . GLU A 1 76 ? -4.323 -0.815 -9.727 1.00 97.50 76 GLU A C 1
ATOM 585 O O . GLU A 1 76 ? -4.363 -1.703 -10.570 1.00 97.50 76 GLU A O 1
ATOM 590 N N . THR A 1 77 ? -4.157 0.475 -10.028 1.00 97.25 77 THR A N 1
ATOM 591 C CA . THR A 1 77 ? -4.082 0.994 -11.400 1.00 97.25 77 THR A CA 1
ATOM 592 C C . THR A 1 77 ? -2.979 0.293 -12.196 1.00 97.25 77 THR A C 1
ATOM 594 O O . THR A 1 77 ? -3.178 -0.101 -13.339 1.00 97.25 77 THR A O 1
ATOM 597 N N . VAL A 1 78 ? -1.807 0.096 -11.584 1.00 97.12 78 VAL A N 1
ATOM 598 C CA . VAL A 1 78 ? -0.686 -0.617 -12.213 1.00 97.12 78 VAL A CA 1
ATOM 599 C C . VAL A 1 78 ? -1.022 -2.093 -12.433 1.00 97.12 78 VAL A C 1
ATOM 601 O O . VAL A 1 78 ? -0.714 -2.645 -13.484 1.00 97.12 78 VAL A O 1
ATOM 604 N N . VAL A 1 79 ? -1.628 -2.756 -11.450 1.00 97.69 79 VAL A N 1
ATOM 605 C CA . VAL A 1 79 ? -1.984 -4.176 -11.569 1.00 97.69 79 VAL A CA 1
ATOM 606 C C . VAL A 1 79 ? -3.037 -4.405 -12.655 1.00 97.69 79 VAL A C 1
ATOM 608 O O . VAL A 1 79 ? -2.886 -5.357 -13.420 1.00 97.69 79 VAL A O 1
ATOM 611 N N . GLU A 1 80 ? -4.043 -3.534 -12.740 1.00 97.25 80 GLU A N 1
ATOM 612 C CA . GLU A 1 80 ? -5.118 -3.589 -13.734 1.00 97.25 80 GLU A CA 1
ATOM 613 C C . GLU A 1 80 ? -4.590 -3.312 -15.148 1.00 97.25 80 GLU A C 1
ATOM 615 O O . GLU A 1 80 ? -4.750 -4.148 -16.036 1.00 97.25 80 GLU A O 1
ATOM 620 N N . GLU A 1 81 ? -3.877 -2.198 -15.352 1.00 97.75 81 GLU A N 1
ATOM 621 C CA . GLU A 1 81 ? -3.403 -1.783 -16.683 1.00 97.75 81 GLU A CA 1
ATOM 622 C C . GLU A 1 81 ? -2.397 -2.777 -17.288 1.00 97.75 81 GLU A C 1
ATOM 624 O O . GLU A 1 81 ? -2.364 -2.991 -18.498 1.00 97.75 81 GLU A O 1
ATOM 629 N N . PHE A 1 82 ? -1.576 -3.418 -16.450 1.00 96.88 82 PHE A N 1
ATOM 630 C CA . PHE A 1 82 ? -0.609 -4.426 -16.897 1.00 96.88 82 PHE A CA 1
ATOM 631 C C . PHE A 1 82 ? -1.126 -5.870 -16.789 1.00 96.88 82 PHE A C 1
ATOM 633 O O . PHE A 1 82 ? -0.345 -6.811 -16.975 1.00 96.88 82 PHE A O 1
ATOM 640 N N . GLU A 1 83 ? -2.422 -6.051 -16.514 1.00 96.62 83 GLU A N 1
ATOM 641 C CA . GLU A 1 83 ? -3.119 -7.343 -16.459 1.00 96.62 83 GLU A CA 1
ATOM 642 C C . GLU A 1 83 ? -2.395 -8.376 -15.569 1.00 96.62 83 GLU A C 1
ATOM 644 O O . GLU A 1 83 ? -2.177 -9.539 -15.939 1.00 96.62 83 GLU A O 1
ATOM 649 N N . VAL A 1 84 ? -1.969 -7.958 -14.372 1.00 96.12 84 VAL A N 1
ATOM 650 C CA . VAL A 1 84 ? -1.254 -8.821 -13.420 1.00 96.12 84 VAL A CA 1
ATOM 651 C C . VAL A 1 84 ? -2.267 -9.597 -12.572 1.00 96.12 84 VAL A C 1
ATOM 653 O O . VAL A 1 84 ? -2.356 -9.420 -11.361 1.00 96.12 84 VAL A O 1
ATOM 656 N N . THR A 1 85 ? -3.014 -10.515 -13.191 1.00 93.12 85 THR A N 1
ATOM 657 C CA . THR A 1 85 ? -4.149 -11.231 -12.562 1.00 93.12 85 THR A CA 1
ATOM 658 C C . THR A 1 85 ? -3.799 -11.929 -11.236 1.00 93.12 85 THR A C 1
ATOM 660 O O . THR A 1 85 ? -4.613 -12.025 -10.321 1.00 93.12 85 THR A O 1
ATOM 663 N N . GLU A 1 86 ? -2.564 -12.426 -11.074 1.00 94.75 86 GLU A N 1
ATOM 664 C CA . GLU A 1 86 ? -2.142 -13.019 -9.793 1.00 94.75 86 GLU A CA 1
ATOM 665 C C . GLU A 1 86 ? -2.129 -11.982 -8.653 1.00 94.75 86 GLU A C 1
ATOM 667 O O . GLU A 1 86 ? -2.439 -12.325 -7.509 1.00 94.75 86 GLU A O 1
ATOM 672 N N . ALA A 1 87 ? -1.772 -10.733 -8.962 1.00 97.00 87 ALA A N 1
ATOM 673 C CA . ALA A 1 87 ? -1.720 -9.629 -8.013 1.00 97.00 87 ALA A CA 1
ATOM 674 C C . ALA A 1 87 ? -3.114 -9.144 -7.596 1.00 97.00 87 ALA A C 1
ATOM 676 O O . ALA A 1 87 ? -3.300 -8.864 -6.411 1.00 97.00 87 ALA A O 1
ATOM 677 N N . GLU A 1 88 ? -4.087 -9.130 -8.513 1.00 96.56 88 GLU A N 1
ATOM 678 C CA . GLU A 1 88 ? -5.486 -8.758 -8.231 1.00 96.56 88 GLU A CA 1
ATOM 679 C C . GLU A 1 88 ? -6.030 -9.541 -7.031 1.00 96.56 88 GLU A C 1
ATOM 681 O O . GLU A 1 88 ? -6.496 -8.959 -6.053 1.00 96.56 88 GLU A O 1
ATOM 686 N N . ARG A 1 89 ? -5.831 -10.866 -7.023 1.00 96.56 89 ARG A N 1
ATOM 687 C CA . ARG A 1 89 ? -6.259 -11.734 -5.915 1.00 96.56 89 ARG A CA 1
ATOM 688 C C . ARG A 1 89 ? -5.661 -11.325 -4.565 1.00 96.56 89 ARG A C 1
ATOM 690 O O . ARG A 1 89 ? -6.309 -11.465 -3.528 1.00 96.56 89 ARG A O 1
ATOM 697 N N . TYR A 1 90 ? -4.400 -10.892 -4.538 1.00 98.06 90 TYR A N 1
ATOM 698 C CA . TYR A 1 90 ? -3.747 -10.479 -3.292 1.00 98.06 90 TYR A CA 1
ATOM 699 C C . TYR A 1 90 ? -4.267 -9.128 -2.796 1.00 98.06 90 TYR A C 1
ATOM 701 O O . TYR A 1 9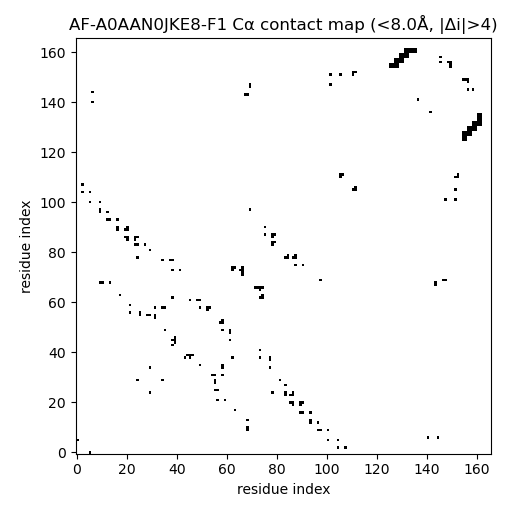0 ? -4.391 -8.944 -1.584 1.00 98.06 90 TYR A O 1
ATOM 709 N N . ILE A 1 91 ? -4.596 -8.221 -3.718 1.00 98.00 91 ILE A N 1
ATOM 710 C CA . ILE A 1 91 ? -5.218 -6.929 -3.420 1.00 98.00 91 ILE A CA 1
ATOM 711 C C . ILE A 1 91 ? -6.634 -7.132 -2.873 1.00 98.00 91 ILE A C 1
ATOM 713 O O . ILE A 1 91 ? -6.959 -6.596 -1.815 1.00 98.00 91 ILE A O 1
ATOM 717 N N . GLU A 1 92 ? -7.451 -7.965 -3.518 1.00 97.56 92 GLU A N 1
ATOM 718 C CA . GLU A 1 92 ? -8.804 -8.293 -3.053 1.00 97.56 92 GLU A CA 1
ATOM 719 C C . GLU A 1 92 ? -8.797 -8.920 -1.655 1.00 97.56 92 GLU A C 1
ATOM 721 O O . GLU A 1 92 ? -9.576 -8.527 -0.783 1.00 97.56 92 GLU A O 1
ATOM 726 N N . GLN A 1 93 ? -7.883 -9.868 -1.414 1.00 97.62 93 GLN A N 1
ATOM 727 C CA . GLN A 1 93 ? -7.726 -10.477 -0.096 1.00 97.62 93 GLN A CA 1
ATOM 728 C C . GLN A 1 93 ? -7.395 -9.420 0.966 1.00 97.62 93 GLN A C 1
ATOM 730 O O . GLN A 1 93 ? -8.002 -9.417 2.036 1.00 97.62 93 GLN A O 1
ATOM 735 N N . TYR A 1 94 ? -6.457 -8.517 0.673 1.00 97.81 94 TYR A N 1
ATOM 736 C CA . TYR A 1 94 ? -6.093 -7.439 1.587 1.00 97.81 94 TYR A CA 1
ATOM 737 C C . TYR A 1 94 ? -7.261 -6.491 1.864 1.00 97.81 94 TYR A C 1
ATOM 739 O O . TYR A 1 94 ? -7.529 -6.185 3.022 1.00 97.81 94 TYR A O 1
ATOM 747 N N . LYS A 1 95 ? -7.987 -6.064 0.825 1.00 96.25 95 LYS A N 1
ATOM 748 C CA . LYS A 1 95 ? -9.158 -5.188 0.966 1.00 96.25 95 LYS A CA 1
ATOM 749 C C . LYS A 1 95 ? -10.205 -5.787 1.900 1.00 96.25 95 LYS A C 1
ATOM 751 O O . LYS A 1 95 ? -10.737 -5.076 2.747 1.00 96.25 95 LYS A O 1
ATOM 756 N N . LYS A 1 96 ? -10.444 -7.096 1.796 1.00 96.12 96 LYS A N 1
ATOM 757 C CA . LYS A 1 96 ? -11.353 -7.810 2.695 1.00 96.12 96 LYS A CA 1
ATOM 758 C C . LYS A 1 96 ? -10.842 -7.837 4.140 1.00 96.12 96 LYS A C 1
ATOM 760 O O . LYS A 1 96 ? -11.596 -7.527 5.056 1.00 96.12 96 LYS A O 1
ATOM 765 N N . GLU A 1 97 ? -9.566 -8.166 4.347 1.00 94.62 97 GLU A N 1
ATOM 766 C CA . GLU A 1 97 ? -8.949 -8.159 5.685 1.00 94.62 97 GLU A CA 1
ATOM 767 C C . GLU A 1 97 ? -8.971 -6.747 6.314 1.00 94.62 97 GLU A C 1
ATOM 769 O O . GLU A 1 97 ? -9.209 -6.598 7.516 1.00 94.62 97 GLU A O 1
ATOM 774 N N . LEU A 1 98 ? -8.780 -5.700 5.503 1.00 91.75 98 LEU A N 1
ATOM 775 C CA . LEU A 1 98 ? -8.894 -4.301 5.916 1.00 91.75 98 LEU A CA 1
ATOM 776 C C . LEU A 1 98 ? -10.327 -3.934 6.301 1.00 91.75 98 LEU A C 1
ATOM 778 O O . LEU A 1 98 ? -10.525 -3.307 7.337 1.00 91.75 98 LEU A O 1
ATOM 782 N N . GLU A 1 99 ? -11.321 -4.322 5.504 1.00 90.25 99 GLU A N 1
ATOM 783 C CA . GLU A 1 99 ? -12.733 -4.059 5.795 1.00 90.25 99 GLU A CA 1
ATOM 784 C C . GLU A 1 99 ? -13.174 -4.722 7.108 1.00 90.25 99 GLU A C 1
ATOM 786 O O . GLU A 1 99 ? -13.782 -4.067 7.958 1.00 90.25 99 GLU A O 1
ATOM 791 N N . GLU A 1 100 ? -12.806 -5.990 7.313 1.00 90.50 100 GLU A N 1
ATOM 792 C CA . GLU A 1 100 ? -13.066 -6.726 8.556 1.00 90.50 100 GLU A CA 1
ATOM 793 C C . GLU A 1 100 ? -12.397 -6.043 9.762 1.00 90.50 100 GLU A C 1
ATOM 795 O O . GLU A 1 100 ? -13.035 -5.852 10.801 1.00 90.50 100 GLU A O 1
ATOM 800 N N . SER A 1 101 ? -11.145 -5.598 9.609 1.00 87.06 101 SER A N 1
ATOM 801 C CA . SER A 1 101 ? -10.413 -4.881 10.664 1.00 87.06 101 SER A CA 1
ATOM 802 C C . SER A 1 101 ? -11.047 -3.523 10.978 1.00 87.06 101 SER A C 1
ATOM 804 O O . SER A 1 101 ? -11.270 -3.194 12.138 1.00 87.06 101 SER A O 1
ATOM 806 N N . CYS A 1 102 ? -11.408 -2.743 9.956 1.00 82.44 102 CYS A N 1
ATOM 807 C CA . CYS A 1 102 ? -12.105 -1.466 10.115 1.00 82.44 102 CYS A CA 1
ATOM 808 C C . CYS A 1 102 ? -13.469 -1.639 10.796 1.00 82.44 102 CYS A C 1
ATOM 810 O O . CYS A 1 102 ? -13.882 -0.780 11.575 1.00 82.44 102 CYS A O 1
ATOM 812 N N . HIS A 1 103 ? -14.176 -2.739 10.522 1.00 84.44 103 HIS A N 1
ATOM 813 C CA . HIS A 1 103 ? -15.420 -3.059 11.212 1.00 84.44 103 HIS A CA 1
ATOM 814 C C . HIS A 1 103 ? -15.184 -3.339 12.701 1.00 84.44 103 HIS A C 1
ATOM 816 O O . HIS A 1 103 ? -15.894 -2.765 13.525 1.00 84.44 103 HIS A O 1
ATOM 822 N N . SER A 1 104 ? -14.182 -4.162 13.036 1.00 84.25 104 SER A N 1
ATOM 823 C CA . SER A 1 104 ? -13.799 -4.470 14.424 1.00 84.25 104 SER A CA 1
ATOM 824 C C . SER A 1 104 ? -13.421 -3.201 15.193 1.00 84.25 104 SER A C 1
ATOM 826 O O . SER A 1 104 ? -14.073 -2.855 16.178 1.00 84.25 104 SER A O 1
ATOM 828 N N . LEU A 1 105 ? -12.487 -2.412 14.645 1.00 81.44 105 LEU A N 1
ATOM 829 C CA . LEU A 1 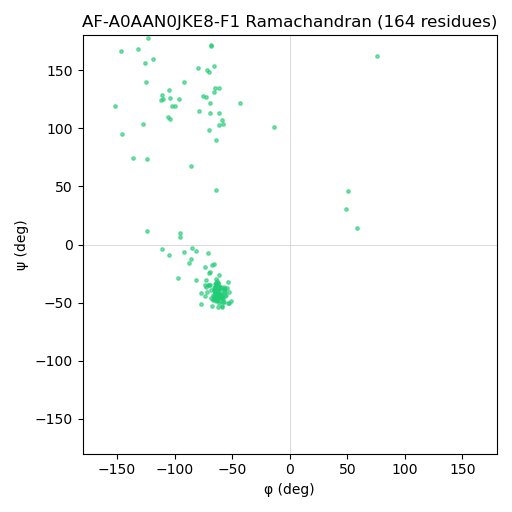105 ? -12.066 -1.128 15.208 1.00 81.44 105 LEU A CA 1
ATOM 830 C C . LEU A 1 105 ? -13.242 -0.164 15.379 1.00 81.44 105 LEU A C 1
ATOM 832 O O . LEU A 1 105 ? -13.339 0.525 16.388 1.00 81.44 105 LEU A O 1
ATOM 836 N N . SER A 1 106 ? -14.162 -0.112 14.413 1.00 76.94 106 SER A N 1
ATOM 837 C CA . SER A 1 106 ? -15.347 0.742 14.503 1.00 76.94 106 SER A CA 1
ATOM 838 C C . SER A 1 106 ? -16.259 0.388 15.675 1.00 76.94 106 SER A C 1
ATOM 840 O O . SER A 1 106 ? -16.921 1.293 16.191 1.00 76.94 106 SER A O 1
ATOM 842 N N . VAL A 1 107 ? -16.346 -0.891 16.038 1.00 77.19 107 VAL A N 1
ATOM 843 C CA . VAL A 1 107 ? -17.131 -1.367 17.181 1.00 77.19 107 VAL A CA 1
ATOM 844 C C . VAL A 1 107 ? -16.383 -1.069 18.476 1.00 77.19 107 VAL A C 1
ATOM 846 O O . VAL A 1 107 ? -16.946 -0.422 19.354 1.00 77.19 107 VAL A O 1
ATOM 849 N N . ASP A 1 108 ? -15.108 -1.451 18.557 1.00 77.06 108 ASP A N 1
ATOM 850 C CA . ASP A 1 108 ? -14.283 -1.287 19.760 1.00 77.06 108 ASP A CA 1
ATOM 851 C C . ASP A 1 108 ? -14.069 0.187 20.143 1.00 77.06 108 ASP A C 1
ATOM 853 O O . ASP A 1 108 ? -13.968 0.524 21.322 1.00 77.06 108 ASP A O 1
ATOM 857 N N . LEU A 1 109 ? -14.031 1.082 19.152 1.00 73.69 109 LEU A N 1
ATOM 858 C CA . LEU A 1 109 ? -13.840 2.522 19.339 1.00 73.69 109 LEU A CA 1
ATOM 859 C C . LEU A 1 109 ? -15.150 3.321 19.388 1.00 73.69 109 LEU A C 1
ATOM 861 O O . LEU A 1 109 ? -15.098 4.555 19.358 1.00 73.69 109 LEU A O 1
ATOM 865 N N . CYS A 1 110 ? -16.308 2.650 19.394 1.00 70.50 110 CYS A N 1
ATOM 866 C CA . CYS A 1 110 ? -17.633 3.278 19.349 1.00 70.50 110 CYS A CA 1
ATOM 867 C C . CYS A 1 110 ? -17.776 4.346 18.240 1.00 70.50 110 CYS A C 1
ATOM 869 O O . CYS A 1 110 ? -18.542 5.300 18.368 1.00 70.50 110 CYS A O 1
ATOM 871 N N . LEU A 1 111 ? -17.064 4.194 17.116 1.00 65.44 111 LEU A N 1
ATOM 872 C CA . LEU A 1 111 ? -16.983 5.206 16.047 1.00 65.44 111 LEU A CA 1
ATOM 873 C C . LEU A 1 111 ? -18.346 5.507 15.402 1.00 65.44 111 LEU A C 1
ATOM 875 O O . LEU A 1 111 ? -18.570 6.599 14.883 1.00 65.44 111 LEU A O 1
ATOM 879 N N . LYS A 1 112 ? -19.264 4.535 15.440 1.00 63.72 112 LYS A N 1
ATOM 880 C CA . LYS A 1 112 ? -20.621 4.646 14.884 1.00 63.72 112 LYS A CA 1
ATOM 881 C C . LYS A 1 112 ? -21.659 5.125 15.895 1.00 63.72 112 LYS A C 1
ATOM 883 O O . LYS A 1 112 ? -22.802 5.363 15.49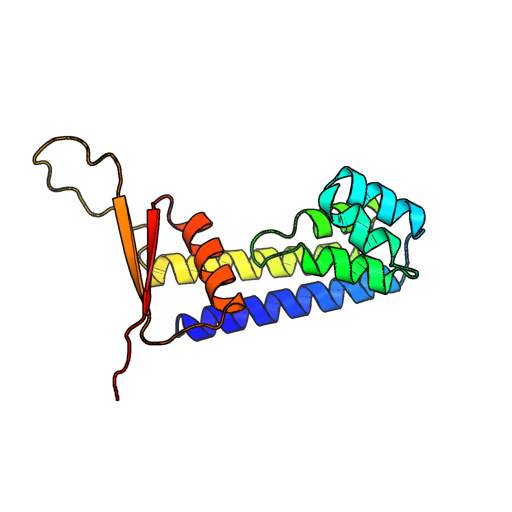8 1.00 63.72 112 LYS A O 1
ATOM 888 N N . GLU A 1 113 ? -21.299 5.269 17.170 1.00 65.00 113 GLU A N 1
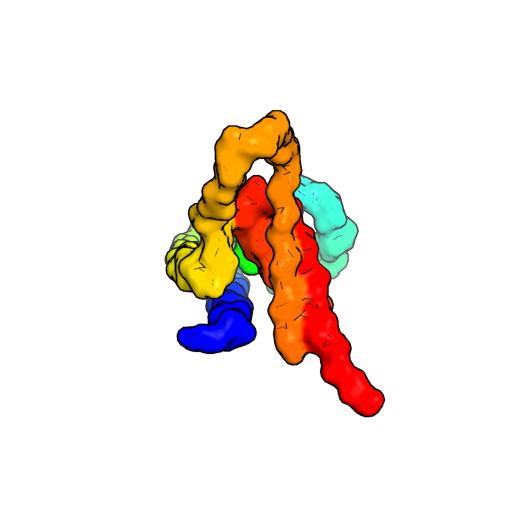ATOM 889 C CA . GLU A 1 113 ? -22.223 5.814 18.156 1.00 65.00 113 GLU A CA 1
ATOM 890 C C . GLU A 1 113 ? -22.448 7.304 17.869 1.00 65.00 113 GLU A C 1
ATOM 892 O O . GLU A 1 113 ? -21.533 8.136 17.805 1.00 65.00 113 GLU A O 1
ATOM 897 N N . LYS A 1 114 ? -23.718 7.650 17.656 1.00 57.94 114 LYS A N 1
ATOM 898 C CA . LYS A 1 114 ? -24.160 9.032 17.768 1.00 57.94 114 LYS A CA 1
ATOM 899 C C . LYS A 1 114 ? -24.313 9.283 19.256 1.00 57.94 114 LYS A C 1
ATOM 901 O O . LYS A 1 114 ? -25.147 8.649 19.894 1.00 57.94 114 LYS A O 1
ATOM 906 N N . PHE A 1 115 ? -23.501 10.179 19.805 1.00 55.78 115 PHE A N 1
ATOM 907 C CA . PHE A 1 115 ? -23.806 10.719 21.119 1.00 55.78 115 PHE A CA 1
ATOM 908 C C . PHE A 1 115 ? -25.151 11.420 20.970 1.00 55.78 115 PHE A C 1
ATOM 910 O O . PHE A 1 115 ? -25.254 12.377 20.203 1.00 55.78 115 PHE A O 1
ATOM 917 N N . ASP A 1 116 ? -26.194 10.899 21.617 1.00 49.16 116 ASP A N 1
ATOM 918 C CA . ASP A 1 116 ? -27.491 11.559 21.628 1.00 49.16 116 ASP A CA 1
ATOM 919 C C . ASP A 1 116 ? -27.278 12.951 22.218 1.00 49.16 116 ASP A C 1
ATOM 921 O O . ASP A 1 116 ? -27.080 13.127 23.423 1.00 49.16 116 ASP A O 1
ATOM 925 N N . ALA A 1 117 ? -27.270 13.955 21.342 1.00 49.66 117 ALA A N 1
ATOM 926 C CA . ALA A 1 117 ? -27.348 15.333 21.756 1.00 49.66 117 ALA A CA 1
ATOM 927 C C . ALA A 1 117 ? 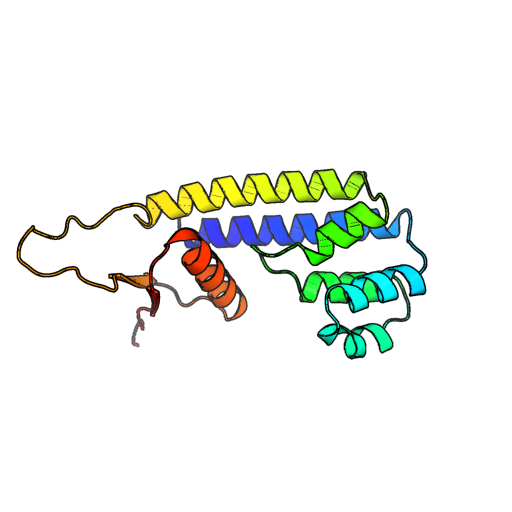-28.664 15.448 22.521 1.00 49.66 117 ALA A C 1
ATOM 929 O O . ALA A 1 117 ? -29.747 15.386 21.934 1.00 49.66 117 ALA A O 1
ATOM 930 N N . VAL A 1 118 ? -28.574 15.572 23.847 1.00 49.31 118 VAL A N 1
ATOM 931 C CA . VAL A 1 118 ? -29.691 16.016 24.676 1.00 49.31 118 VAL A CA 1
ATOM 932 C C . VAL A 1 118 ? -30.320 17.192 23.928 1.00 49.31 118 VAL A C 1
ATOM 934 O O . VAL A 1 118 ? -29.609 18.131 23.574 1.00 49.31 118 VAL A O 1
ATOM 937 N N . ASN A 1 119 ? -31.613 17.074 23.601 1.00 46.97 119 ASN A N 1
ATOM 938 C CA . ASN A 1 119 ? -32.399 17.958 22.725 1.00 46.97 119 ASN A CA 1
ATOM 939 C C . ASN A 1 119 ? -32.557 19.398 23.279 1.00 46.97 119 ASN A C 1
ATOM 941 O O . ASN A 1 119 ? -33.649 19.962 23.308 1.00 46.97 119 ASN A O 1
ATOM 945 N N . THR A 1 120 ? -31.477 20.017 23.748 1.00 48.53 120 THR A N 1
ATOM 946 C CA . THR A 1 120 ? -31.431 21.321 24.402 1.00 48.53 120 THR A CA 1
ATOM 947 C C . THR A 1 120 ? -30.467 22.248 23.658 1.00 48.53 120 THR A C 1
ATOM 949 O O . THR A 1 120 ? -29.409 22.599 24.167 1.00 48.53 120 THR A O 1
ATOM 952 N N . SER A 1 121 ? -30.900 22.717 22.481 1.00 51.31 121 SER A N 1
ATOM 953 C CA . SER A 1 121 ? -30.401 23.928 21.793 1.00 51.31 121 SER A CA 1
ATOM 954 C C . SER A 1 121 ? -29.033 23.858 21.076 1.00 51.31 121 SER A C 1
ATOM 956 O O . SER A 1 121 ? -28.234 22.960 21.306 1.00 51.31 121 SER A O 1
ATOM 958 N N . PRO A 1 122 ? -28.774 24.825 20.172 1.00 55.94 122 PRO A N 1
ATOM 959 C CA . PRO A 1 122 ? -28.816 24.652 18.723 1.00 55.94 122 PRO A CA 1
ATOM 960 C C . PRO A 1 122 ? -27.676 23.784 18.161 1.00 55.94 122 PRO A C 1
ATOM 962 O O . PRO A 1 122 ? -26.555 23.815 18.657 1.00 55.94 122 PRO A O 1
ATOM 965 N N . SER A 1 123 ? -27.992 23.067 17.074 1.00 55.97 123 SER A N 1
ATOM 966 C CA . SER A 1 123 ? -27.127 22.213 16.237 1.00 55.97 123 SER A CA 1
ATOM 967 C C . SER A 1 123 ? -25.622 22.401 16.469 1.00 55.97 123 SER A C 1
ATOM 969 O O . SER A 1 123 ? -25.023 23.351 15.951 1.00 55.97 123 SER A O 1
ATOM 971 N N . VAL A 1 124 ? -25.017 21.483 17.222 1.00 55.69 124 VAL A N 1
ATOM 972 C CA . VAL A 1 124 ? -23.565 21.398 17.390 1.00 55.69 124 VAL A CA 1
ATOM 973 C C . VAL A 1 124 ? -22.979 21.129 16.002 1.00 55.69 124 VAL A C 1
ATOM 975 O O . VAL A 1 124 ? -23.124 20.045 15.453 1.00 55.69 124 VAL A O 1
ATOM 978 N N . LYS A 1 125 ? -22.406 22.155 15.363 1.00 57.53 125 LYS A N 1
ATOM 979 C CA . LYS A 1 125 ? -21.942 22.075 13.963 1.00 57.53 125 LYS A CA 1
ATOM 980 C C . LYS A 1 125 ? -20.691 21.206 13.787 1.00 57.53 125 LYS A C 1
ATOM 982 O O . LYS A 1 125 ? -20.272 20.993 12.656 1.00 57.53 125 LYS A O 1
ATOM 987 N N . CYS A 1 126 ? -20.088 20.749 14.882 1.00 57.31 126 CYS A N 1
ATOM 988 C CA . CYS A 1 126 ? -18.866 19.968 14.865 1.00 57.31 126 CYS A CA 1
ATOM 989 C C . CYS A 1 126 ? -18.814 19.047 16.084 1.00 57.31 126 CYS A C 1
ATOM 991 O O . CYS A 1 126 ? -18.821 19.523 17.218 1.00 57.31 126 CYS A O 1
ATOM 993 N N . GLU A 1 127 ? -18.758 17.742 15.844 1.00 65.38 127 GLU A N 1
ATOM 994 C CA . GLU A 1 127 ? -18.446 16.750 16.867 1.00 65.38 127 GLU A CA 1
ATOM 995 C C . GLU A 1 127 ? -16.950 16.432 16.766 1.00 65.38 127 GLU A C 1
ATOM 997 O O . GLU A 1 127 ? -16.458 16.084 15.689 1.00 65.38 127 GLU A O 1
ATOM 1002 N N . THR A 1 128 ? -16.231 16.584 17.877 1.00 71.31 128 THR A N 1
ATOM 1003 C CA . THR A 1 128 ? -14.833 16.156 18.008 1.00 71.31 128 THR A CA 1
ATOM 1004 C C . THR A 1 128 ? -14.805 14.888 18.843 1.00 71.31 128 THR A C 1
ATOM 1006 O O . THR A 1 128 ? -15.445 14.834 19.894 1.00 71.31 128 THR A O 1
ATOM 1009 N N . VAL A 1 129 ? -14.069 13.877 18.388 1.00 73.75 129 VAL A N 1
ATOM 1010 C CA . VAL A 1 129 ? -13.808 12.661 19.163 1.00 73.75 129 VAL A CA 1
ATOM 1011 C C . VAL A 1 129 ? -12.331 12.627 19.523 1.00 73.75 129 VAL A C 1
ATOM 1013 O O . VAL A 1 129 ? -11.477 12.699 18.638 1.00 73.75 129 VAL A O 1
ATOM 1016 N N . SER A 1 130 ? -12.042 12.516 20.819 1.00 79.56 130 SER A N 1
ATOM 1017 C CA . SER A 1 130 ? -10.678 12.407 21.333 1.00 79.56 130 SER A CA 1
ATOM 1018 C C . SER A 1 130 ? -10.383 10.953 21.706 1.00 79.56 130 SER A C 1
ATOM 1020 O O . SER A 1 130 ? -11.045 10.383 22.574 1.00 79.56 130 SER A O 1
ATOM 1022 N N . TYR A 1 131 ? -9.381 10.360 21.058 1.00 78.69 131 TYR A N 1
ATOM 1023 C CA . TYR A 1 131 ? -8.873 9.024 21.365 1.00 78.69 131 TYR A CA 1
ATOM 1024 C C . TYR A 1 131 ? -7.607 9.138 22.207 1.00 78.69 131 TYR A C 1
ATOM 1026 O O . TYR A 1 131 ? -6.614 9.713 21.761 1.00 78.69 131 TYR A O 1
ATOM 1034 N N . ILE A 1 132 ? -7.646 8.591 23.422 1.00 81.75 132 ILE A N 1
ATOM 1035 C CA . ILE A 1 132 ? -6.512 8.579 24.349 1.00 81.75 132 ILE A CA 1
ATOM 1036 C C . ILE A 1 132 ? -5.945 7.161 24.383 1.00 81.75 132 ILE A C 1
ATOM 1038 O O . ILE A 1 132 ? -6.582 6.256 24.920 1.00 81.75 132 ILE A O 1
ATOM 1042 N N . PHE A 1 133 ? -4.755 6.971 23.817 1.00 78.38 133 PHE A N 1
ATOM 1043 C CA . PHE A 1 133 ? -4.053 5.688 23.853 1.00 78.38 133 PHE A CA 1
ATOM 1044 C C . PHE A 1 133 ? -3.116 5.616 25.067 1.00 78.38 133 PHE A C 1
ATOM 1046 O O . PHE A 1 133 ? -2.443 6.589 25.416 1.00 78.38 133 PHE A O 1
ATOM 1053 N N . ASP A 1 134 ? -3.064 4.449 25.709 1.00 80.88 134 ASP A N 1
ATOM 1054 C CA . ASP A 1 134 ? -2.157 4.132 26.820 1.00 80.88 134 ASP A CA 1
ATOM 1055 C C . ASP A 1 134 ? -0.744 3.740 26.350 1.00 80.88 134 ASP A C 1
ATOM 1057 O O . ASP A 1 134 ? 0.172 3.606 27.162 1.00 80.88 134 ASP A O 1
ATOM 1061 N N . TRP A 1 135 ? -0.548 3.616 25.035 1.00 81.69 135 TRP A N 1
ATOM 1062 C CA . TRP A 1 135 ? 0.753 3.480 24.390 1.00 81.69 135 TRP A CA 1
ATOM 1063 C C . TRP A 1 135 ? 1.020 4.638 23.425 1.00 81.69 135 TRP A C 1
ATOM 1065 O O . TRP A 1 135 ? 0.106 5.303 22.935 1.00 81.69 135 TRP A O 1
ATOM 1075 N N . ARG A 1 136 ? 2.302 4.853 23.111 1.00 82.00 136 ARG A N 1
ATOM 1076 C CA . ARG A 1 136 ? 2.731 5.822 22.101 1.00 82.00 136 ARG A CA 1
ATOM 1077 C C . ARG A 1 136 ? 3.136 5.085 20.816 1.00 82.00 136 ARG A C 1
ATOM 1079 O O . ARG A 1 136 ? 4.176 4.428 20.837 1.00 82.00 136 ARG A O 1
ATOM 1086 N N . PRO A 1 137 ? 2.337 5.161 19.736 1.00 79.69 137 PRO A N 1
ATOM 1087 C CA . PRO A 1 137 ? 2.676 4.548 18.457 1.00 79.69 137 PRO A CA 1
ATOM 1088 C C . PRO A 1 137 ? 3.903 5.227 17.841 1.00 79.69 137 PRO A C 1
ATOM 1090 O O . PRO A 1 137 ? 4.179 6.404 18.108 1.00 79.69 137 PRO A O 1
ATOM 1093 N N . ASP A 1 138 ? 4.640 4.492 17.009 1.00 84.00 138 ASP A N 1
ATOM 1094 C CA . ASP A 1 138 ? 5.679 5.098 16.173 1.00 84.00 138 ASP A CA 1
ATOM 1095 C C . ASP A 1 138 ? 5.067 5.997 15.079 1.00 84.00 138 ASP A C 1
ATOM 1097 O O . ASP A 1 138 ? 3.852 6.046 14.898 1.00 84.00 138 ASP A O 1
ATOM 1101 N N . GLU A 1 139 ? 5.894 6.754 14.351 1.00 78.75 139 GLU A N 1
ATOM 1102 C CA . GLU A 1 139 ? 5.410 7.721 13.353 1.00 78.75 139 GLU A CA 1
ATOM 1103 C C . GLU A 1 139 ? 4.575 7.070 12.236 1.00 78.75 139 GLU A C 1
ATOM 1105 O O . GLU A 1 139 ? 3.581 7.645 11.788 1.00 78.75 139 GLU A O 1
ATOM 1110 N N . LYS A 1 140 ? 4.942 5.855 11.811 1.00 74.12 140 LYS A N 1
ATOM 1111 C CA . LYS A 1 140 ? 4.215 5.130 10.762 1.00 74.12 140 LYS A CA 1
ATOM 1112 C C . LYS A 1 140 ? 2.898 4.593 11.300 1.00 74.12 140 LYS A C 1
ATOM 1114 O O . LYS A 1 140 ? 1.865 4.739 10.655 1.00 74.12 140 LYS A O 1
ATOM 1119 N N . GLU A 1 141 ? 2.925 4.010 12.492 1.00 76.81 141 GLU A N 1
ATOM 1120 C CA . GLU A 1 141 ? 1.729 3.512 13.155 1.00 76.81 141 GLU A CA 1
ATOM 1121 C C . GLU A 1 141 ? 0.747 4.642 13.483 1.00 76.81 141 GLU A C 1
ATOM 1123 O O . GLU A 1 141 ? -0.452 4.478 13.274 1.00 76.81 141 GLU A O 1
ATOM 1128 N N . LEU A 1 142 ? 1.237 5.809 13.907 1.00 83.06 142 LEU A N 1
ATOM 1129 C CA . LEU A 1 142 ? 0.410 6.987 14.146 1.00 83.06 142 LEU A CA 1
ATOM 1130 C C . LEU A 1 142 ? -0.258 7.485 12.865 1.00 83.06 142 LEU A C 1
ATOM 1132 O O . LEU A 1 142 ? -1.448 7.797 12.887 1.00 83.06 142 LEU A O 1
ATOM 1136 N N . LYS A 1 143 ? 0.489 7.551 11.757 1.00 82.38 143 LYS A N 1
ATOM 1137 C CA . LYS A 1 143 ? -0.070 7.937 10.457 1.00 82.38 143 LYS A CA 1
ATOM 1138 C C . LYS A 1 143 ? -1.205 6.996 10.058 1.00 82.38 143 LYS A C 1
ATOM 1140 O O . LYS A 1 143 ? -2.289 7.448 9.714 1.00 82.38 143 LYS A O 1
ATOM 1145 N N . ASP A 1 144 ? -0.980 5.699 10.193 1.00 81.62 144 ASP A N 1
ATOM 1146 C CA . ASP A 1 144 ? -1.974 4.685 9.866 1.00 81.62 144 ASP A CA 1
ATOM 1147 C C . ASP A 1 144 ? -3.216 4.745 10.775 1.00 81.62 144 ASP A C 1
ATOM 1149 O O . ASP A 1 144 ? -4.340 4.603 10.292 1.00 81.62 144 ASP A O 1
ATOM 1153 N N . ILE A 1 145 ? -3.035 4.990 12.080 1.00 82.00 145 ILE A N 1
ATOM 1154 C CA . ILE A 1 145 ? -4.143 5.226 13.018 1.00 82.00 145 ILE A CA 1
ATOM 1155 C C . ILE A 1 145 ? -4.942 6.457 12.578 1.00 82.00 145 ILE A C 1
ATOM 1157 O O . ILE A 1 145 ? -6.168 6.393 12.491 1.00 82.00 145 ILE A O 1
ATOM 1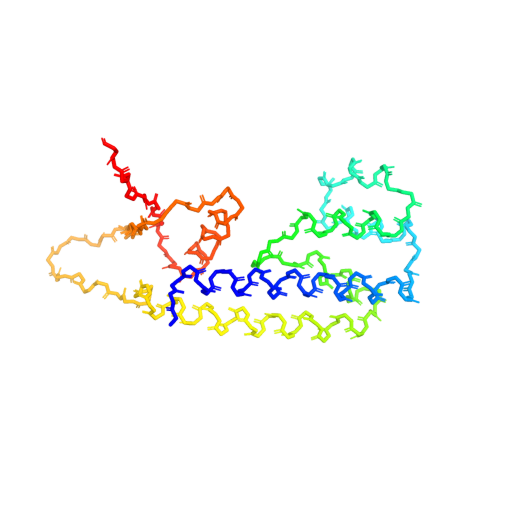161 N N . ALA A 1 146 ? -4.264 7.567 12.278 1.00 81.88 146 ALA A N 1
ATOM 1162 C CA . ALA A 1 146 ? -4.909 8.802 11.849 1.00 81.88 146 ALA A CA 1
ATOM 1163 C C . ALA A 1 146 ? -5.697 8.613 10.542 1.00 81.88 146 ALA A C 1
ATOM 1165 O O . ALA A 1 146 ? -6.854 9.026 10.475 1.00 81.88 146 ALA A O 1
ATOM 1166 N N . ASP A 1 147 ? -5.117 7.935 9.549 1.00 80.12 147 ASP A N 1
ATOM 1167 C CA . ASP A 1 147 ? -5.761 7.661 8.260 1.00 80.12 147 ASP A CA 1
ATOM 1168 C C . ASP A 1 147 ? -7.029 6.804 8.433 1.00 80.12 147 ASP A C 1
ATOM 1170 O O . ASP A 1 147 ? -8.081 7.105 7.859 1.00 80.12 147 ASP A O 1
ATOM 1174 N N . ILE A 1 148 ? -6.968 5.764 9.275 1.00 80.00 148 ILE A N 1
ATOM 1175 C CA . ILE A 1 148 ? -8.120 4.897 9.566 1.00 80.00 148 ILE A CA 1
ATOM 1176 C C . ILE A 1 148 ? -9.213 5.666 10.315 1.00 80.00 148 ILE A C 1
ATOM 1178 O O . ILE A 1 148 ? -10.386 5.596 9.935 1.00 80.00 148 ILE A O 1
ATOM 1182 N N . LEU A 1 149 ? -8.861 6.431 11.351 1.00 80.12 149 LEU A N 1
ATOM 1183 C CA . LEU A 1 149 ? -9.831 7.216 12.121 1.00 80.12 149 LEU A CA 1
ATOM 1184 C C . LEU A 1 149 ? -10.478 8.316 11.267 1.00 80.12 149 LEU A C 1
ATOM 1186 O O . LEU A 1 149 ? -11.683 8.550 11.375 1.00 80.12 149 LEU A O 1
ATOM 1190 N N . ALA A 1 150 ? -9.718 8.954 10.375 1.00 75.00 150 ALA A N 1
ATOM 1191 C CA . ALA A 1 150 ? -10.246 9.952 9.451 1.00 75.00 150 ALA A CA 1
ATOM 1192 C C . ALA A 1 150 ? -11.266 9.342 8.474 1.00 75.00 150 ALA A C 1
ATOM 1194 O O . ALA A 1 150 ? -12.324 9.930 8.248 1.00 75.00 150 ALA A O 1
ATOM 1195 N N . LYS A 1 151 ? -10.998 8.139 7.941 1.00 71.31 151 LYS A N 1
ATOM 1196 C CA . LYS A 1 151 ? -11.932 7.447 7.035 1.00 71.31 151 LYS A CA 1
ATOM 1197 C C . LYS A 1 151 ? -13.171 6.884 7.730 1.00 71.31 151 LYS A C 1
ATOM 1199 O O . LYS A 1 151 ? -14.222 6.793 7.102 1.00 71.31 151 LYS A O 1
ATOM 1204 N N . THR A 1 152 ? -13.063 6.486 8.996 1.00 69.06 152 THR A N 1
ATOM 1205 C CA . THR A 1 152 ? -14.143 5.768 9.697 1.00 69.06 152 THR A CA 1
ATOM 1206 C C . THR A 1 152 ? -15.039 6.658 10.555 1.00 69.06 152 THR A C 1
ATOM 1208 O O . THR A 1 152 ? -16.210 6.330 10.730 1.00 69.06 152 THR A O 1
ATOM 1211 N N . SER A 1 153 ? -14.530 7.773 11.087 1.00 67.19 153 SER A N 1
ATOM 1212 C CA . SER A 1 153 ? -15.251 8.557 12.100 1.00 67.19 153 SER A CA 1
ATOM 1213 C C . SER A 1 153 ? -16.310 9.508 11.541 1.00 67.19 153 SER A C 1
ATOM 1215 O O . SER A 1 153 ? -17.281 9.804 12.233 1.00 67.19 153 SER A O 1
ATOM 1217 N N . GLY A 1 154 ? -16.125 10.040 10.325 1.00 66.88 154 GLY A N 1
ATOM 1218 C CA . GLY A 1 154 ? -16.962 11.131 9.802 1.00 66.88 154 GLY A CA 1
ATOM 1219 C C . GLY A 1 154 ? -16.946 12.407 10.665 1.00 66.88 154 GLY A C 1
ATOM 1220 O O . GLY A 1 154 ? -17.815 13.263 10.496 1.00 66.88 154 GLY A O 1
ATOM 1221 N N . LYS A 1 155 ? -15.991 12.523 11.601 1.00 69.88 155 LYS A N 1
ATOM 1222 C CA . LYS A 1 155 ? -15.868 13.569 12.629 1.00 69.88 155 LYS A CA 1
ATOM 1223 C C . LYS A 1 155 ? -14.436 14.112 12.657 1.00 69.88 155 LYS A C 1
ATOM 1225 O O . LYS A 1 155 ? -13.532 13.529 12.061 1.00 69.88 155 LYS A O 1
ATOM 1230 N N . LEU A 1 156 ? -14.213 15.227 13.358 1.00 72.06 156 LEU A N 1
ATOM 1231 C CA . LEU A 1 156 ? -12.846 15.664 13.657 1.00 72.06 156 LEU A CA 1
ATOM 1232 C C . LEU A 1 156 ? -12.246 14.738 14.719 1.00 72.06 156 LEU A C 1
ATOM 1234 O O . LEU A 1 156 ? -12.843 14.531 15.777 1.00 72.06 156 LEU A O 1
ATOM 1238 N N . VAL A 1 157 ? -11.068 14.194 14.423 1.00 78.69 157 VAL A N 1
ATOM 1239 C CA . VAL A 1 157 ? -10.359 13.244 15.285 1.00 78.69 157 VAL A CA 1
ATOM 1240 C C . VAL A 1 157 ? -9.203 13.954 15.975 1.00 78.69 157 VAL A C 1
ATOM 1242 O O . VAL A 1 157 ? -8.345 14.540 15.317 1.00 78.69 157 VAL A O 1
ATOM 1245 N N . GLU A 1 158 ? -9.159 13.859 17.298 1.00 83.00 158 GLU A N 1
ATOM 1246 C CA . GLU A 1 158 ? -8.014 14.258 18.109 1.00 83.00 158 GLU A CA 1
ATOM 1247 C C . GLU A 1 158 ? -7.367 13.003 18.710 1.00 83.00 158 GLU A C 1
ATOM 1249 O O . GLU A 1 158 ? -8.049 12.174 19.311 1.00 83.00 158 GLU A O 1
ATOM 1254 N N . ILE A 1 159 ? -6.053 12.839 18.544 1.00 83.81 159 ILE A N 1
ATOM 1255 C CA . ILE A 1 159 ? -5.305 11.702 19.096 1.00 83.81 159 ILE A CA 1
ATOM 1256 C C . ILE A 1 159 ? -4.405 12.219 20.214 1.00 83.81 159 ILE A C 1
ATOM 1258 O O . ILE A 1 159 ? -3.590 13.119 20.004 1.00 83.81 159 ILE A O 1
ATOM 1262 N N . GLN A 1 160 ? -4.542 11.630 21.396 1.00 84.62 160 GLN A N 1
ATOM 1263 C CA . GLN A 1 160 ? -3.749 11.934 22.579 1.00 84.62 160 GLN A CA 1
ATOM 1264 C C . GLN A 1 160 ? -3.107 10.652 23.121 1.00 84.62 160 GLN A C 1
ATOM 1266 O O . GLN A 1 160 ? -3.599 9.543 22.908 1.00 84.62 160 GLN A O 1
ATOM 1271 N N . PHE A 1 161 ? -2.004 10.807 23.851 1.00 83.19 161 PHE A N 1
ATOM 1272 C CA . PHE A 1 161 ? -1.287 9.694 24.475 1.00 83.19 161 PHE A CA 1
ATOM 1273 C C . PHE A 1 161 ? -1.142 9.954 25.966 1.00 83.19 161 PHE A C 1
ATOM 1275 O O . PHE A 1 161 ? -0.844 11.081 26.377 1.00 83.19 161 PHE A O 1
ATOM 1282 N N . ILE A 1 162 ? -1.300 8.911 26.778 1.00 80.38 162 ILE A N 1
ATOM 1283 C CA . ILE A 1 162 ? -0.954 8.987 28.194 1.00 80.38 162 ILE A CA 1
ATOM 1284 C C . ILE A 1 162 ? 0.570 9.086 28.288 1.00 80.38 162 ILE A C 1
ATOM 1286 O O . ILE A 1 162 ? 1.291 8.145 27.965 1.00 80.38 162 ILE A O 1
ATOM 1290 N N . ASN A 1 163 ? 1.076 10.230 28.752 1.00 66.94 163 ASN A N 1
ATOM 1291 C CA . ASN A 1 163 ? 2.451 10.299 29.230 1.00 66.94 163 ASN A CA 1
ATOM 1292 C C . ASN A 1 163 ? 2.504 9.513 30.541 1.00 66.94 163 ASN A C 1
ATOM 1294 O O . ASN A 1 163 ? 2.137 10.036 31.594 1.00 66.94 163 ASN A O 1
ATOM 1298 N N . THR A 1 164 ? 2.951 8.261 30.492 1.00 57.31 164 THR A N 1
ATOM 1299 C CA . THR A 1 164 ? 3.429 7.562 31.685 1.00 57.31 164 THR A CA 1
ATOM 1300 C C . THR A 1 164 ? 4.671 8.310 32.162 1.00 57.31 164 THR A C 1
ATOM 1302 O O . THR A 1 164 ? 5.778 8.103 31.672 1.00 57.31 164 THR A O 1
ATOM 1305 N N . GLY A 1 165 ? 4.457 9.293 33.036 1.00 48.69 165 GLY A N 1
ATOM 1306 C CA . GLY A 1 165 ? 5.528 10.026 33.693 1.00 48.69 165 GLY A CA 1
ATOM 1307 C C . GLY A 1 165 ? 6.375 9.070 34.527 1.00 48.69 165 GLY A C 1
ATOM 1308 O O . GLY A 1 165 ? 5.828 8.223 35.235 1.00 48.69 165 GLY A O 1
ATOM 1309 N N . ASN A 1 166 ? 7.696 9.214 34.413 1.00 35.19 166 ASN A N 1
ATOM 1310 C CA . ASN A 1 166 ? 8.630 8.782 35.454 1.00 35.19 166 ASN A CA 1
ATOM 1311 C C . ASN A 1 166 ? 8.465 9.651 36.701 1.00 35.19 166 ASN A C 1
ATOM 1313 O O . ASN A 1 166 ? 8.240 10.873 36.526 1.00 35.19 166 ASN A O 1
#

Nearest PDB structures (foldseek):
  8vp9-assembly1_B  TM=2.077E-01  e=4.773E+00  Acetivibrio thermocellus ATCC 27405
  6v9z-assembly1_B  TM=2.070E-01  e=4.532E+00  Acetivibrio thermocellus ATCC 27405
  8vp9-assembly1_A  TM=2.343E-01  e=8.014E+00  Acetivibrio thermocellus ATCC 27405
  7t56-assembly1_B  TM=2.080E-01  e=8.889E+00  Acetivibrio thermocellus